Protein AF-A0A355TAP4-F1 (afdb_monomer_lite)

Radius of gyration: 12.3 Å; chains: 1; bounding box: 33×28×28 Å

Foldseek 3Di:
DDPQQFDADPNHFDADPVRDGDHDDPVLVVQVVVCPDDDPPQKDFFDDDPPDDGCSHVNIDGVVVDPDDDDD

Structure (mmCIF, N/CA/C/O backbone):
data_AF-A0A355TAP4-F1
#
_entry.id   AF-A0A355TAP4-F1
#
loop_
_atom_site.group_PDB
_atom_site.id
_atom_site.type_symbol
_atom_site.label_atom_id
_atom_site.label_alt_id
_atom_site.label_comp_id
_atom_site.label_asym_id
_atom_site.label_entity_id
_atom_site.label_seq_id
_atom_site.pdbx_PDB_ins_code
_atom_site.Cartn_x
_atom_site.Cartn_y
_atom_site.Cartn_z
_atom_site.occupancy
_atom_site.B_iso_or_equiv
_atom_site.auth_seq_id
_atom_site.auth_comp_id
_atom_site.auth_asym_id
_atom_site.auth_atom_id
_atom_site.pdbx_PDB_model_num
ATOM 1 N N . LEU A 1 1 ? 9.759 3.098 0.647 1.00 87.50 1 LEU A N 1
ATOM 2 C CA . LEU A 1 1 ? 9.923 2.283 -0.584 1.00 87.50 1 LEU A CA 1
ATOM 3 C C . LEU A 1 1 ? 11.335 1.703 -0.626 1.00 87.50 1 LEU A C 1
ATOM 5 O O . LEU A 1 1 ? 12.226 2.273 -0.009 1.00 87.50 1 LEU A O 1
ATOM 9 N N . GLY A 1 2 ? 11.531 0.573 -1.304 1.00 87.62 2 GLY A N 1
ATOM 10 C CA . GLY A 1 2 ? 12.838 -0.024 -1.584 1.00 87.62 2 GLY A CA 1
ATOM 11 C C . GLY A 1 2 ? 13.399 0.391 -2.953 1.00 87.62 2 GLY A C 1
ATOM 12 O O . GLY A 1 2 ? 12.844 1.279 -3.606 1.00 87.62 2 GLY A O 1
ATOM 13 N N . PRO A 1 3 ? 14.471 -0.271 -3.431 1.00 87.12 3 PRO A N 1
ATOM 14 C CA . PRO A 1 3 ? 15.068 0.015 -4.734 1.00 87.12 3 PRO A CA 1
ATOM 15 C C . PRO A 1 3 ? 14.037 -0.020 -5.870 1.00 87.12 3 PRO A C 1
ATOM 17 O O . PRO A 1 3 ? 13.182 -0.911 -5.914 1.00 87.12 3 PRO A O 1
ATOM 20 N N . LYS A 1 4 ? 14.144 0.936 -6.804 1.00 87.31 4 LYS A N 1
ATOM 21 C CA . LYS A 1 4 ? 13.271 1.064 -7.990 1.00 87.31 4 LYS A CA 1
ATOM 22 C C . LYS A 1 4 ? 11.766 1.144 -7.659 1.00 87.31 4 LYS A C 1
ATOM 24 O O . LYS A 1 4 ? 10.957 0.555 -8.370 1.00 87.31 4 LYS A O 1
ATOM 29 N N . GLY A 1 5 ? 11.399 1.806 -6.560 1.00 89.00 5 GLY A N 1
ATOM 30 C CA . GLY A 1 5 ? 9.993 1.999 -6.182 1.00 89.00 5 GLY A CA 1
ATOM 31 C C . GLY A 1 5 ? 9.302 0.735 -5.661 1.00 89.00 5 GLY A C 1
ATOM 32 O O . GLY A 1 5 ? 8.074 0.673 -5.618 1.00 89.00 5 GLY A O 1
ATOM 33 N N . THR A 1 6 ? 10.063 -0.296 -5.271 1.00 93.06 6 THR A N 1
ATOM 34 C CA . THR A 1 6 ? 9.495 -1.535 -4.711 1.00 93.06 6 THR A CA 1
ATOM 35 C C . THR A 1 6 ? 8.768 -1.242 -3.396 1.00 93.06 6 THR A C 1
ATOM 37 O O . THR A 1 6 ? 9.329 -0.599 -2.504 1.00 93.06 6 THR A O 1
ATOM 40 N N . VAL A 1 7 ? 7.541 -1.736 -3.235 1.00 91.56 7 VAL A N 1
ATOM 41 C CA . VAL A 1 7 ? 6.796 -1.601 -1.975 1.00 91.56 7 VAL A CA 1
ATOM 42 C C . VAL A 1 7 ? 7.341 -2.585 -0.947 1.00 91.56 7 VAL A C 1
ATOM 44 O O . VAL A 1 7 ? 7.443 -3.785 -1.211 1.00 91.56 7 VAL A O 1
ATOM 47 N N . LEU A 1 8 ? 7.687 -2.061 0.230 1.00 94.19 8 LEU A N 1
ATOM 48 C CA . LEU A 1 8 ? 8.142 -2.841 1.375 1.00 94.19 8 LEU A CA 1
ATOM 49 C C . LEU A 1 8 ? 7.141 -2.675 2.519 1.00 94.19 8 LEU A C 1
ATOM 51 O O . LEU A 1 8 ? 6.838 -1.543 2.893 1.00 94.19 8 LEU A O 1
ATOM 55 N N . VAL A 1 9 ? 6.676 -3.783 3.089 1.00 93.62 9 VAL A N 1
ATOM 56 C CA . VAL A 1 9 ? 5.844 -3.812 4.299 1.00 93.62 9 VAL A CA 1
ATOM 57 C C . VAL A 1 9 ? 6.639 -4.523 5.381 1.00 93.62 9 VAL A C 1
ATOM 59 O O . VAL A 1 9 ? 7.054 -5.665 5.197 1.00 93.62 9 VAL A O 1
ATOM 62 N N . ASN A 1 10 ? 6.906 -3.826 6.488 1.00 93.62 10 ASN A N 1
ATOM 63 C CA . ASN A 1 10 ? 7.736 -4.330 7.589 1.00 93.62 10 ASN A CA 1
ATOM 64 C C . ASN A 1 10 ? 9.097 -4.886 7.116 1.00 93.62 10 ASN A C 1
ATOM 66 O O . ASN A 1 10 ? 9.563 -5.909 7.598 1.00 93.62 10 ASN A O 1
ATOM 70 N N . GLY A 1 11 ? 9.714 -4.235 6.124 1.00 93.44 11 GLY A N 1
ATOM 71 C CA . GLY A 1 11 ? 10.996 -4.653 5.540 1.00 93.44 11 GLY A CA 1
ATOM 72 C C . GLY A 1 11 ? 10.907 -5.732 4.452 1.00 93.44 11 GLY A C 1
ATOM 73 O O . GLY A 1 11 ? 11.898 -5.974 3.766 1.00 93.44 11 GLY A O 1
ATOM 74 N N . HIS A 1 12 ? 9.737 -6.330 4.219 1.00 95.31 12 HIS A N 1
ATOM 75 C CA . HIS A 1 12 ? 9.549 -7.387 3.225 1.00 95.31 12 HIS A CA 1
ATOM 76 C C . HIS A 1 12 ? 8.938 -6.854 1.931 1.00 95.31 12 HIS A C 1
ATOM 78 O O . HIS A 1 12 ? 8.002 -6.055 1.954 1.00 95.31 12 HIS A O 1
ATOM 84 N N . ALA A 1 13 ? 9.455 -7.309 0.787 1.00 94.56 13 ALA A N 1
ATOM 85 C CA . ALA A 1 13 ? 8.902 -6.945 -0.511 1.00 94.56 13 ALA A CA 1
ATOM 86 C C . ALA A 1 13 ? 7.501 -7.538 -0.691 1.00 94.56 13 ALA A C 1
ATOM 88 O O . ALA A 1 13 ? 7.309 -8.743 -0.527 1.00 94.56 13 ALA A O 1
ATOM 89 N N . VAL A 1 14 ? 6.546 -6.691 -1.071 1.00 92.31 14 VAL A N 1
ATOM 90 C CA . VAL A 1 14 ? 5.191 -7.134 -1.406 1.00 92.31 14 VAL A CA 1
ATOM 91 C C . VAL A 1 14 ? 5.214 -7.820 -2.766 1.00 92.31 14 VAL A C 1
ATOM 93 O O . VAL A 1 14 ? 5.775 -7.289 -3.730 1.00 92.31 14 VAL A O 1
ATOM 96 N N . ILE A 1 15 ? 4.602 -8.999 -2.832 1.00 91.69 15 ILE A N 1
ATOM 97 C CA . ILE A 1 15 ? 4.449 -9.782 -4.055 1.00 91.69 15 ILE A CA 1
ATOM 98 C C . ILE A 1 15 ? 2.997 -9.677 -4.512 1.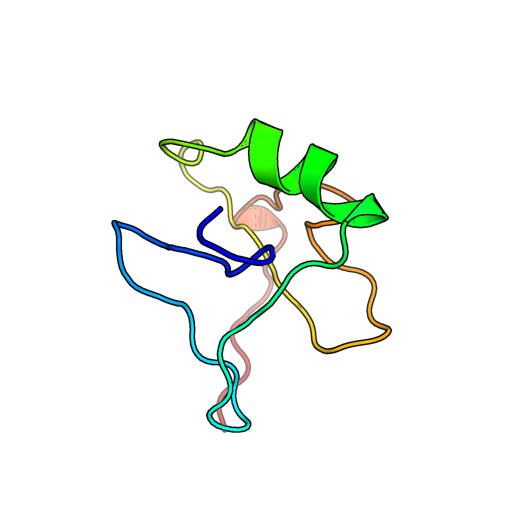00 91.69 15 ILE A C 1
ATOM 100 O O . ILE A 1 15 ? 2.076 -9.858 -3.717 1.00 91.69 15 ILE A O 1
ATOM 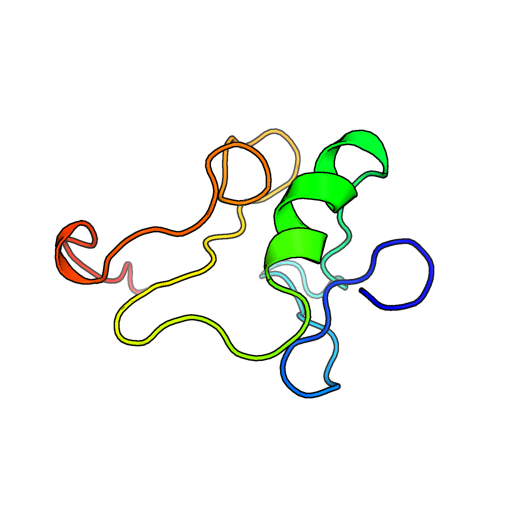104 N N . ASP A 1 16 ? 2.800 -9.346 -5.783 1.00 86.62 16 ASP A N 1
ATOM 105 C CA . ASP A 1 16 ? 1.480 -9.289 -6.396 1.00 86.62 16 ASP A CA 1
ATOM 106 C C . ASP A 1 16 ? 0.936 -10.703 -6.704 1.00 86.62 16 ASP A C 1
ATOM 108 O O . ASP A 1 16 ? 1.682 -11.689 -6.677 1.00 86.62 16 ASP A O 1
ATOM 112 N N . PRO A 1 17 ? -0.357 -10.844 -7.047 1.00 83.19 17 PRO A N 1
ATOM 113 C CA . PRO A 1 17 ? -0.933 -12.145 -7.399 1.00 83.19 17 PRO A CA 1
ATOM 114 C C . PRO A 1 17 ? -0.321 -12.822 -8.638 1.00 83.19 17 PRO A C 1
ATOM 116 O O . PRO A 1 17 ? -0.639 -13.978 -8.905 1.00 83.19 17 PRO A O 1
ATOM 119 N N . SER A 1 18 ? 0.514 -12.123 -9.416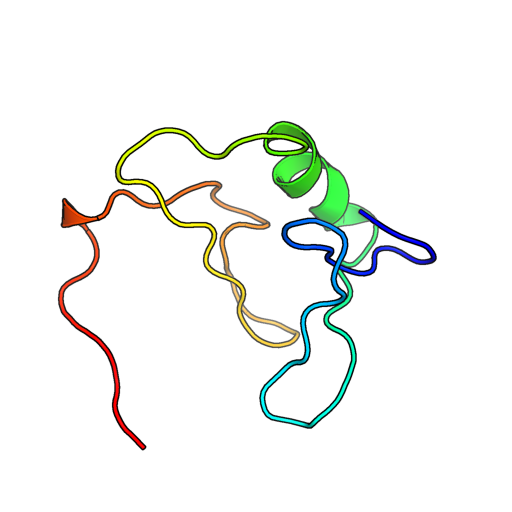 1.00 86.19 18 SER A N 1
ATOM 120 C CA . SER A 1 18 ? 1.258 -12.677 -10.556 1.00 86.19 18 SER A CA 1
ATOM 121 C C . SER A 1 18 ? 2.653 -13.193 -10.175 1.00 86.19 18 SER A C 1
ATOM 123 O O . SER A 1 18 ? 3.380 -13.688 -11.035 1.00 86.19 18 SER A O 1
ATOM 125 N N . GLY A 1 19 ? 3.038 -13.090 -8.897 1.00 90.38 19 GLY A N 1
ATOM 126 C CA . GLY A 1 19 ? 4.344 -13.512 -8.393 1.00 90.38 19 GLY A CA 1
ATOM 127 C C . GLY A 1 19 ? 5.450 -12.470 -8.581 1.00 90.38 19 GLY A C 1
ATOM 128 O O . GLY A 1 19 ? 6.624 -12.779 -8.375 1.00 90.38 19 GLY A O 1
ATOM 129 N N . LYS A 1 20 ? 5.115 -11.234 -8.970 1.00 90.56 20 LYS A N 1
ATOM 130 C CA . LYS A 1 20 ? 6.092 -10.158 -9.185 1.00 90.56 20 LYS A CA 1
ATOM 131 C C . LYS A 1 20 ? 6.154 -9.226 -7.984 1.00 90.56 20 LYS A C 1
ATOM 133 O O . LYS A 1 20 ? 5.175 -9.037 -7.269 1.00 90.56 20 LYS A O 1
ATOM 138 N N . LYS A 1 21 ? 7.317 -8.605 -7.768 1.00 92.75 21 LYS A N 1
ATOM 139 C CA . LYS A 1 21 ? 7.448 -7.531 -6.774 1.00 92.75 21 LYS A CA 1
ATOM 140 C C . LYS A 1 21 ? 6.559 -6.367 -7.181 1.00 92.75 21 LYS A C 1
ATOM 142 O O . LYS A 1 21 ? 6.669 -5.880 -8.305 1.00 92.75 21 LYS A O 1
ATOM 147 N N . TYR A 1 22 ? 5.741 -5.900 -6.251 1.00 90.12 22 TYR A N 1
ATOM 148 C CA . TYR A 1 22 ? 4.916 -4.732 -6.481 1.00 90.12 22 TYR A CA 1
ATOM 149 C C . TYR A 1 22 ? 5.805 -3.481 -6.540 1.00 90.12 22 TYR A C 1
ATOM 151 O O . TYR A 1 22 ? 6.537 -3.177 -5.591 1.00 90.12 22 TYR A O 1
ATOM 159 N N . THR A 1 23 ? 5.752 -2.757 -7.657 1.00 90.50 23 THR A N 1
ATOM 160 C CA . THR A 1 23 ? 6.511 -1.523 -7.878 1.00 90.50 23 THR A CA 1
ATOM 161 C C . THR A 1 23 ? 5.573 -0.355 -8.139 1.00 90.50 23 THR A C 1
ATOM 163 O O . THR A 1 23 ? 4.612 -0.450 -8.901 1.00 90.50 23 THR A O 1
ATOM 166 N N . VAL A 1 24 ? 5.862 0.775 -7.502 1.00 87.81 24 VAL A N 1
ATOM 167 C CA . VAL A 1 24 ? 5.145 2.031 -7.722 1.00 87.81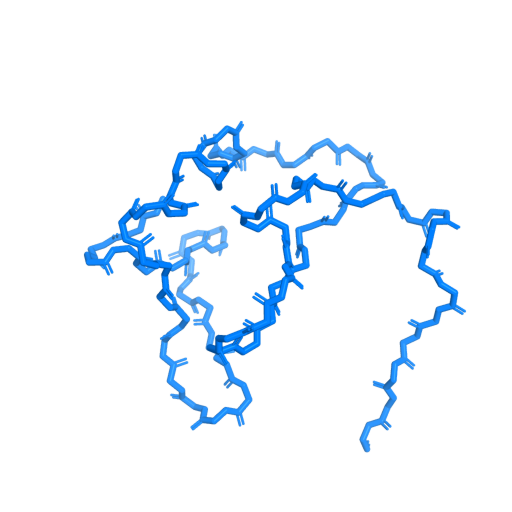 24 VAL A CA 1
ATOM 168 C C . VAL A 1 24 ? 5.895 2.823 -8.786 1.00 87.81 24 VAL A C 1
ATOM 170 O O . VAL A 1 24 ? 7.119 2.914 -8.756 1.00 87.81 24 VAL A O 1
ATOM 173 N N . ILE A 1 25 ? 5.171 3.395 -9.748 1.00 87.25 25 ILE A N 1
ATOM 174 C CA . ILE A 1 25 ? 5.791 4.289 -10.733 1.00 87.25 25 ILE A CA 1
ATOM 175 C C . ILE A 1 25 ? 6.212 5.606 -10.058 1.00 87.25 25 ILE A C 1
ATOM 177 O O . ILE A 1 25 ? 5.465 6.093 -9.206 1.00 87.25 25 ILE A O 1
ATOM 181 N N . PRO A 1 26 ? 7.309 6.262 -10.486 1.00 86.50 26 PRO A N 1
ATOM 182 C CA . PRO A 1 26 ? 7.861 7.440 -9.802 1.00 86.50 26 PRO A CA 1
ATOM 183 C C . PRO A 1 26 ? 6.833 8.539 -9.496 1.00 86.50 26 PRO A C 1
ATOM 185 O O . PRO A 1 26 ? 6.787 9.094 -8.402 1.00 86.50 26 PRO A O 1
ATOM 188 N N . LYS A 1 27 ? 5.918 8.802 -10.438 1.00 85.62 27 LYS A N 1
ATOM 189 C CA . LYS A 1 27 ? 4.884 9.844 -10.310 1.00 85.62 27 LYS A CA 1
ATOM 190 C C . LYS A 1 27 ? 3.847 9.572 -9.204 1.00 85.62 27 LYS A C 1
ATOM 192 O O . LYS A 1 27 ? 3.084 10.467 -8.862 1.00 85.62 27 LYS A O 1
ATOM 197 N N . ARG A 1 28 ? 3.784 8.343 -8.683 1.00 85.62 28 ARG A N 1
ATOM 198 C CA . ARG A 1 28 ? 2.848 7.906 -7.635 1.00 85.62 28 ARG A CA 1
ATOM 199 C C . ARG A 1 28 ? 3.539 7.633 -6.290 1.00 85.62 28 ARG A C 1
ATOM 201 O O . ARG A 1 28 ? 2.863 7.376 -5.300 1.00 85.62 28 ARG A O 1
ATOM 208 N N . GLU A 1 29 ? 4.869 7.720 -6.228 1.00 89.06 29 GLU A N 1
ATOM 209 C CA . GLU A 1 29 ? 5.629 7.445 -5.002 1.00 89.06 29 GLU A CA 1
ATOM 210 C C . GLU A 1 29 ? 5.355 8.466 -3.896 1.00 89.06 29 GLU A C 1
ATOM 212 O O . GLU A 1 29 ? 5.346 8.099 -2.725 1.00 89.06 29 GLU A O 1
ATOM 217 N N . GLY A 1 30 ? 5.088 9.727 -4.256 1.00 89.31 30 GLY A N 1
ATOM 218 C CA . GLY A 1 30 ? 4.864 10.806 -3.290 1.00 89.31 30 GLY A CA 1
ATOM 219 C C . GLY A 1 30 ? 3.769 10.481 -2.274 1.00 89.31 30 GLY A C 1
ATOM 220 O O . GLY A 1 30 ? 3.998 10.616 -1.078 1.00 89.31 30 GLY A O 1
ATOM 221 N N . MET A 1 31 ? 2.623 9.972 -2.739 1.00 89.25 31 MET A N 1
ATOM 222 C CA . MET A 1 31 ? 1.505 9.607 -1.862 1.00 89.25 31 MET A CA 1
ATOM 223 C C . MET A 1 31 ? 1.868 8.441 -0.938 1.00 89.25 31 MET A C 1
ATOM 225 O O . MET A 1 31 ? 1.596 8.482 0.255 1.00 89.25 31 MET A O 1
ATOM 229 N N . ILE A 1 32 ? 2.538 7.417 -1.471 1.00 89.75 32 ILE A N 1
ATOM 230 C CA . ILE A 1 32 ? 2.957 6.251 -0.684 1.00 89.75 32 ILE A CA 1
ATOM 231 C C . ILE A 1 32 ? 3.997 6.641 0.373 1.00 89.75 32 ILE A C 1
ATOM 233 O O . ILE A 1 32 ? 3.975 6.122 1.487 1.00 89.75 32 ILE A O 1
ATOM 237 N N . ASN A 1 33 ? 4.887 7.580 0.051 1.00 90.44 33 ASN A N 1
ATOM 238 C CA . ASN A 1 33 ? 5.925 8.046 0.965 1.00 90.44 33 ASN A CA 1
ATOM 239 C C . ASN A 1 33 ? 5.375 8.837 2.161 1.00 90.44 33 ASN A C 1
ATOM 241 O O . ASN A 1 33 ? 6.032 8.845 3.198 1.00 90.44 33 ASN A O 1
ATOM 245 N N . LEU A 1 34 ? 4.171 9.423 2.077 1.00 90.00 34 LEU A N 1
ATOM 246 C CA . LEU A 1 34 ? 3.498 10.018 3.247 1.00 90.00 34 LEU A CA 1
ATOM 247 C C . LEU A 1 34 ? 3.234 8.990 4.353 1.00 90.00 34 LEU A C 1
ATOM 249 O O . LEU A 1 34 ? 3.102 9.347 5.520 1.00 90.00 34 LEU A O 1
ATOM 253 N N . TYR A 1 35 ? 3.175 7.713 3.980 1.00 89.12 35 TYR A N 1
ATOM 254 C CA . TYR A 1 35 ? 2.907 6.594 4.872 1.00 89.12 35 TYR A CA 1
ATOM 255 C C . TYR A 1 35 ? 4.148 5.723 5.094 1.00 89.12 35 TYR A C 1
ATOM 257 O O . TYR A 1 35 ? 4.042 4.574 5.526 1.00 89.12 35 TYR A O 1
ATOM 265 N N . ALA A 1 36 ? 5.340 6.253 4.799 1.00 87.19 36 ALA A N 1
ATOM 266 C CA . ALA A 1 36 ? 6.592 5.610 5.160 1.00 87.19 36 ALA A CA 1
ATOM 267 C C . ALA A 1 36 ? 6.725 5.586 6.693 1.00 87.19 36 ALA A C 1
ATOM 269 O O . ALA A 1 36 ? 7.011 6.600 7.323 1.00 87.19 36 ALA A O 1
ATOM 270 N N . GLY A 1 37 ? 6.488 4.420 7.293 1.00 88.88 37 GLY A N 1
ATOM 271 C CA . GLY A 1 37 ? 6.470 4.238 8.741 1.00 88.88 37 GLY A CA 1
ATOM 272 C C . GLY A 1 37 ? 5.318 3.335 9.162 1.00 88.88 37 GLY A C 1
ATOM 273 O O . GLY A 1 37 ? 5.123 2.263 8.593 1.00 88.88 37 GLY A O 1
ATOM 274 N N . THR A 1 38 ? 4.567 3.769 10.174 1.00 90.94 38 THR A N 1
ATOM 275 C CA . THR A 1 38 ? 3.395 3.044 10.680 1.00 90.94 38 THR A CA 1
ATOM 276 C C . THR A 1 38 ? 2.124 3.665 10.116 1.00 90.94 38 THR A C 1
ATOM 278 O O . THR A 1 38 ? 1.932 4.876 10.224 1.00 90.94 38 THR A O 1
ATOM 281 N N . LEU A 1 39 ? 1.249 2.842 9.532 1.00 92.25 39 LEU A N 1
ATOM 282 C CA . LEU A 1 39 ? -0.080 3.296 9.128 1.00 92.25 39 LEU A CA 1
ATOM 283 C C . LEU A 1 39 ? -0.908 3.681 10.367 1.00 92.25 39 LEU A C 1
ATOM 285 O O . LEU A 1 39 ? -0.818 2.999 11.392 1.00 92.25 39 LEU A O 1
ATOM 289 N N . PRO A 1 40 ? -1.745 4.729 10.293 1.00 94.19 40 PRO A N 1
ATOM 290 C CA . PRO A 1 40 ? -2.732 5.018 11.326 1.00 94.19 40 PRO A CA 1
ATOM 291 C C . PRO A 1 40 ? -3.610 3.800 11.650 1.00 94.19 40 PRO A C 1
ATOM 293 O O . PRO A 1 40 ? -3.900 2.968 10.783 1.00 94.19 40 PRO A O 1
ATOM 296 N N . LYS A 1 41 ? -4.078 3.704 12.901 1.00 95.38 41 LYS A N 1
ATOM 297 C CA . LYS A 1 41 ? -5.009 2.639 13.307 1.00 95.38 41 LYS A CA 1
ATOM 298 C C . LYS A 1 41 ? -6.255 2.635 12.419 1.00 95.38 41 LYS A C 1
ATOM 300 O O . LYS A 1 41 ? -6.747 3.693 12.046 1.00 95.38 41 LYS A O 1
ATOM 305 N N . ASN A 1 42 ? -6.778 1.438 12.151 1.00 9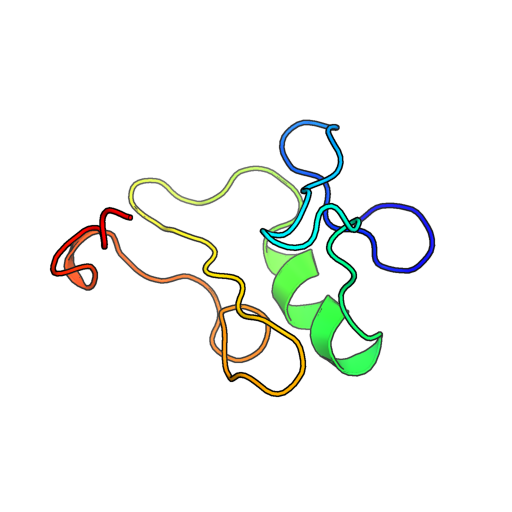5.94 42 ASN A N 1
ATOM 306 C CA . ASN A 1 42 ? -8.005 1.201 11.380 1.00 95.94 42 ASN A CA 1
ATOM 307 C C . ASN A 1 42 ? -7.981 1.764 9.953 1.00 95.94 42 ASN A C 1
ATOM 309 O O . ASN A 1 42 ? -9.035 2.037 9.385 1.00 95.94 42 ASN A O 1
ATOM 313 N N . THR A 1 43 ? -6.794 1.917 9.367 1.00 96.38 43 THR A N 1
ATOM 314 C CA . THR A 1 43 ? -6.644 2.341 7.976 1.00 96.38 43 THR A CA 1
ATOM 315 C C . THR A 1 43 ? -5.879 1.311 7.161 1.00 96.38 43 THR A C 1
ATOM 317 O O . THR A 1 43 ? -5.076 0.539 7.689 1.00 96.38 43 THR A O 1
ATOM 320 N N . TYR A 1 44 ? -6.135 1.314 5.859 1.00 95.69 44 TYR A N 1
ATOM 321 C CA . TYR A 1 44 ? -5.569 0.380 4.905 1.00 95.69 44 TYR A CA 1
ATOM 322 C C . TYR A 1 44 ? -4.960 1.126 3.724 1.00 95.69 44 TYR A C 1
ATOM 324 O O . TYR A 1 44 ? -5.531 2.078 3.191 1.00 95.69 44 TYR A O 1
ATOM 332 N N . LEU A 1 45 ? -3.796 0.644 3.293 1.00 94.06 45 LEU A N 1
ATOM 333 C CA . LEU A 1 45 ? -3.202 0.983 2.010 1.00 94.06 45 LEU A CA 1
ATOM 334 C C . LEU A 1 45 ? -3.656 -0.066 0.988 1.00 94.06 45 LEU A C 1
ATOM 336 O O . LEU A 1 45 ? -3.230 -1.219 1.054 1.00 94.06 45 LEU A O 1
ATOM 340 N N . VAL A 1 46 ? -4.519 0.320 0.052 1.00 93.00 46 VAL A N 1
ATOM 341 C CA . VAL A 1 46 ? -5.028 -0.561 -1.004 1.00 93.00 46 VAL A CA 1
ATOM 342 C C . VAL A 1 46 ? -4.207 -0.346 -2.265 1.00 93.00 46 VAL A C 1
ATOM 344 O O . VAL A 1 46 ? -4.093 0.773 -2.758 1.00 93.00 46 VAL A O 1
ATOM 347 N N . LEU A 1 47 ? -3.630 -1.420 -2.795 1.00 90.50 47 LEU A N 1
ATOM 348 C CA . LEU A 1 47 ? -2.784 -1.395 -3.985 1.00 90.50 47 LEU A CA 1
ATOM 349 C C . LEU A 1 47 ? -3.425 -2.245 -5.079 1.00 90.50 47 LEU A C 1
ATOM 351 O O . LEU A 1 47 ? -3.705 -3.424 -4.866 1.00 90.50 47 LEU A O 1
ATOM 355 N N . GLY A 1 48 ? -3.673 -1.641 -6.239 1.00 88.25 48 GLY A N 1
ATOM 356 C CA . GLY A 1 48 ? -4.248 -2.330 -7.389 1.00 88.25 48 GLY A CA 1
ATOM 357 C C . GLY A 1 48 ? -3.194 -2.645 -8.449 1.00 88.25 48 GLY A C 1
ATOM 358 O O . GLY A 1 48 ? -2.046 -2.220 -8.357 1.00 88.25 48 GLY A O 1
ATOM 359 N N . ASN A 1 49 ? -3.552 -3.424 -9.466 1.00 83.44 49 ASN A N 1
ATOM 360 C CA . ASN A 1 49 ? -2.628 -3.743 -10.558 1.00 83.44 49 ASN A CA 1
ATOM 361 C C . ASN A 1 49 ? -2.325 -2.514 -11.440 1.00 83.44 49 ASN A C 1
ATOM 363 O O . ASN A 1 49 ? -2.957 -1.463 -11.346 1.00 83.44 49 ASN A O 1
ATOM 367 N N . ALA A 1 50 ? -1.359 -2.644 -12.352 1.00 77.12 50 ALA A N 1
ATOM 368 C CA . ALA A 1 50 ? -1.024 -1.572 -13.286 1.00 77.12 50 ALA A CA 1
ATOM 369 C C . ALA A 1 50 ? -2.272 -1.031 -14.020 1.00 77.12 50 ALA A C 1
ATOM 371 O O . ALA A 1 50 ? -3.075 -1.791 -14.555 1.00 77.12 50 ALA A O 1
ATOM 372 N N . GLY A 1 51 ? -2.418 0.296 -14.046 1.00 80.12 51 GLY A N 1
ATOM 373 C CA . GLY A 1 51 ? -3.545 0.980 -14.691 1.00 80.12 51 GLY A CA 1
ATOM 374 C C . GLY A 1 51 ? -4.743 1.269 -13.780 1.00 80.12 51 GLY A C 1
ATOM 375 O O . GLY A 1 51 ? -5.591 2.069 -14.167 1.00 80.12 51 GLY A O 1
ATOM 376 N N . THR A 1 52 ? -4.798 0.727 -12.559 1.00 86.94 52 THR A N 1
ATOM 377 C CA . THR A 1 52 ? -5.897 1.021 -11.628 1.00 86.94 52 THR A CA 1
ATOM 378 C C . THR A 1 52 ? -5.694 2.333 -10.865 1.00 86.94 52 THR A C 1
ATOM 380 O O . THR A 1 52 ? -4.589 2.897 -10.790 1.00 86.94 52 THR A O 1
ATOM 383 N N . ILE A 1 53 ? -6.799 2.824 -10.303 1.00 90.50 53 ILE A N 1
ATOM 384 C CA . ILE A 1 53 ? -6.818 3.847 -9.258 1.00 90.50 53 ILE A CA 1
ATOM 385 C C . ILE A 1 53 ? -6.781 3.116 -7.915 1.00 90.50 53 ILE A C 1
ATOM 387 O O . ILE A 1 53 ? -7.556 2.190 -7.699 1.00 90.50 53 ILE A O 1
ATOM 391 N N . ASP A 1 54 ? -5.856 3.508 -7.049 1.00 92.00 54 ASP A N 1
ATOM 392 C CA . ASP A 1 54 ? -5.604 2.879 -5.755 1.00 92.00 54 ASP A CA 1
ATOM 393 C C . ASP A 1 54 ? -5.026 3.913 -4.764 1.00 92.00 54 ASP A C 1
ATOM 395 O O . ASP A 1 54 ? -4.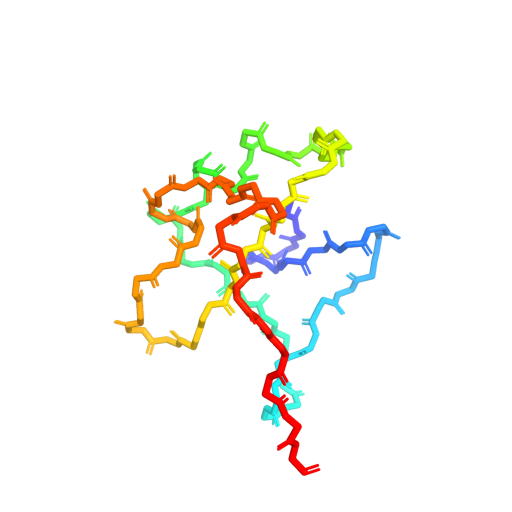960 5.113 -5.073 1.00 92.00 54 ASP A O 1
ATOM 399 N N . SER A 1 55 ? -4.581 3.469 -3.585 1.00 93.25 55 SER A N 1
ATOM 400 C CA . SER A 1 55 ? -4.070 4.346 -2.527 1.00 93.25 55 SER A CA 1
ATOM 401 C C . SER A 1 55 ? -2.856 5.177 -2.931 1.00 93.25 55 SER A C 1
ATOM 403 O O . SER A 1 55 ? -2.581 6.202 -2.311 1.00 93.25 55 SER A O 1
ATOM 405 N N . SER A 1 56 ? -2.154 4.813 -4.007 1.00 90.38 56 SER A N 1
ATOM 406 C CA . SER A 1 56 ? -1.087 5.652 -4.558 1.00 90.38 56 SER A CA 1
ATOM 407 C C . SER A 1 56 ? -1.608 6.946 -5.209 1.00 90.38 56 SER A C 1
ATOM 409 O O . SER A 1 56 ? -0.818 7.833 -5.537 1.00 90.38 56 SER A O 1
ATOM 411 N N . ARG A 1 57 ? -2.932 7.079 -5.394 1.00 90.38 57 ARG A N 1
ATOM 412 C CA . ARG A 1 57 ? -3.603 8.291 -5.892 1.00 90.38 57 ARG A CA 1
ATOM 413 C C . ARG A 1 57 ? -4.525 8.946 -4.865 1.00 90.38 57 ARG A C 1
ATOM 415 O O . ARG A 1 57 ? -4.531 10.170 -4.812 1.00 90.38 57 ARG A O 1
ATOM 422 N N . PHE A 1 58 ? -5.298 8.170 -4.099 1.00 92.25 58 PHE A N 1
ATOM 423 C CA . PHE A 1 58 ? -6.298 8.712 -3.160 1.00 92.25 58 PHE A CA 1
ATOM 424 C C . PHE A 1 58 ? -5.914 8.609 -1.675 1.00 92.25 58 PHE A C 1
ATOM 426 O O . PHE A 1 58 ? -6.635 9.136 -0.837 1.00 92.25 58 PHE A O 1
ATOM 433 N N . GLY A 1 59 ? -4.789 7.974 -1.335 1.00 93.56 59 GLY A N 1
ATOM 434 C CA . GLY A 1 59 ? -4.359 7.806 0.055 1.00 93.56 59 GLY A CA 1
ATOM 435 C C . GLY A 1 59 ? -4.980 6.592 0.752 1.00 93.56 59 GLY A C 1
ATOM 436 O O . GLY A 1 59 ? -5.330 5.600 0.112 1.00 93.56 59 GLY A O 1
ATOM 437 N N . LEU A 1 60 ? -5.046 6.630 2.080 1.00 95.19 60 LEU A N 1
ATOM 438 C CA . LEU A 1 60 ? -5.535 5.515 2.899 1.00 95.19 60 LEU A CA 1
ATOM 439 C C . LEU A 1 60 ? -7.062 5.424 2.908 1.00 95.19 60 LEU A C 1
ATOM 441 O O . LEU A 1 60 ? -7.745 6.432 2.761 1.00 95.19 60 LEU A O 1
ATOM 445 N N . ILE A 1 61 ? -7.566 4.214 3.142 1.00 96.19 61 ILE A N 1
ATOM 446 C CA . ILE A 1 61 ? -8.994 3.921 3.303 1.00 96.19 61 ILE A CA 1
ATOM 447 C C . ILE A 1 61 ? -9.258 3.487 4.749 1.00 96.19 61 ILE A C 1
ATOM 449 O O . ILE A 1 61 ? -8.473 2.719 5.309 1.00 96.19 61 ILE A O 1
ATOM 453 N N . SER A 1 62 ? -10.345 3.953 5.360 1.00 96.69 62 SER A N 1
ATOM 454 C CA . SER A 1 62 ? -10.818 3.475 6.662 1.00 96.69 62 SER A CA 1
ATOM 455 C C . SER A 1 62 ? -11.348 2.041 6.572 1.00 96.69 62 SER A C 1
ATOM 457 O O . SER A 1 62 ? -11.944 1.638 5.576 1.00 96.69 62 SER A O 1
ATOM 459 N N . CYS A 1 63 ? -11.194 1.264 7.646 1.00 95.94 63 CYS A N 1
ATOM 460 C CA . CYS A 1 63 ? -11.811 -0.061 7.775 1.00 95.94 63 CYS A CA 1
ATOM 461 C C . CYS A 1 63 ? -13.332 -0.030 7.530 1.00 95.94 63 CYS A C 1
ATOM 463 O O . CYS A 1 63 ? -13.889 -0.963 6.963 1.00 95.94 63 CYS A O 1
ATOM 465 N N . GLU A 1 64 ? -13.993 1.062 7.919 1.00 97.06 64 GLU A N 1
ATOM 466 C CA . GLU A 1 64 ? -15.444 1.257 7.787 1.00 97.06 64 GLU A CA 1
ATOM 467 C C . GLU A 1 64 ? -15.905 1.369 6.326 1.00 97.06 64 GLU A C 1
ATOM 469 O O . GLU A 1 64 ? -17.057 1.077 6.014 1.00 97.06 64 GLU A O 1
ATOM 474 N N . GLU A 1 65 ? -15.006 1.755 5.418 1.00 96.00 65 GLU A N 1
ATOM 475 C CA . GLU A 1 65 ? -15.285 1.856 3.982 1.00 96.00 65 GLU A CA 1
ATOM 476 C C . GLU A 1 65 ? -15.120 0.499 3.265 1.00 96.00 65 GLU A C 1
ATOM 478 O O . GLU A 1 65 ? -15.482 0.356 2.094 1.00 96.00 65 GLU A O 1
ATOM 483 N N . ILE A 1 66 ? -14.582 -0.520 3.947 1.00 95.75 66 ILE A N 1
ATOM 484 C CA . ILE A 1 66 ? -14.359 -1.858 3.392 1.00 95.75 66 ILE A CA 1
ATOM 485 C C . ILE A 1 66 ? -15.560 -2.752 3.715 1.00 95.75 66 ILE A C 1
ATOM 487 O O . ILE A 1 66 ? -15.711 -3.256 4.824 1.00 95.75 66 ILE A O 1
ATOM 491 N N . ILE A 1 67 ? -16.393 -3.023 2.708 1.00 96.62 67 ILE A N 1
ATOM 492 C CA . ILE A 1 67 ? -17.618 -3.832 2.865 1.00 96.62 67 ILE A CA 1
ATOM 493 C C . ILE A 1 67 ? -17.377 -5.351 2.899 1.00 96.62 67 ILE A C 1
ATOM 495 O O . ILE A 1 67 ? -18.296 -6.119 3.181 1.00 96.62 67 ILE A O 1
ATOM 499 N N . GLY A 1 68 ? -16.165 -5.815 2.580 1.00 95.31 68 GLY A N 1
ATOM 500 C CA . GLY A 1 68 ? -15.843 -7.239 2.598 1.00 95.31 68 GLY A CA 1
ATOM 501 C C . GLY A 1 68 ? -14.518 -7.604 1.936 1.00 95.31 68 GLY A C 1
ATOM 502 O O . GLY A 1 68 ? -13.827 -6.771 1.353 1.00 95.31 68 GLY A O 1
ATOM 503 N N . ILE A 1 69 ? -14.180 -8.892 2.024 1.00 93.25 69 ILE A N 1
ATOM 504 C CA . ILE A 1 69 ? -12.982 -9.490 1.429 1.00 93.25 69 ILE A CA 1
ATOM 505 C C . ILE A 1 69 ? -13.424 -10.456 0.333 1.00 93.25 69 ILE A C 1
ATOM 507 O O . ILE A 1 69 ? -14.174 -11.399 0.594 1.00 93.25 69 ILE A O 1
ATOM 511 N N . VAL A 1 70 ? -12.928 -10.250 -0.887 1.00 91.56 70 VAL A N 1
ATOM 512 C CA . VAL A 1 70 ? -13.139 -11.188 -1.995 1.00 91.56 70 VAL A CA 1
ATOM 513 C C . VAL A 1 70 ? -12.303 -12.444 -1.747 1.00 91.56 70 VAL A C 1
ATOM 515 O O . VAL A 1 70 ? -11.082 -12.361 -1.616 1.00 91.56 70 VAL A O 1
ATOM 518 N N . LYS A 1 71 ? -12.953 -13.610 -1.695 1.00 88.75 71 LYS A N 1
ATOM 519 C CA . LYS A 1 71 ? -12.281 -14.914 -1.616 1.00 88.75 71 LYS A CA 1
ATOM 520 C C . LYS A 1 71 ? -12.159 -15.513 -3.019 1.00 88.75 71 LYS A C 1
ATOM 522 O O . LYS A 1 71 ? -13.116 -15.449 -3.787 1.00 88.75 71 LYS A O 1
ATOM 527 N N . ARG A 1 72 ? -10.976 -16.043 -3.342 1.00 69.50 72 ARG A N 1
ATOM 528 C CA . ARG A 1 72 ? -10.745 -16.898 -4.516 1.00 69.50 72 ARG A CA 1
ATOM 529 C C . ARG A 1 72 ? -10.946 -18.357 -4.147 1.00 69.50 72 ARG A C 1
ATOM 531 O O . ARG A 1 72 ? -10.652 -18.688 -2.977 1.00 69.50 72 ARG A O 1
#

Secondary structure (DSSP, 8-state):
--GGGB-EETTEEPB-TTSSBPB--HHHHHHHHTTSSPPPTTEE---PPTT---HHHH--EEGGG-------

Sequence (72 aa):
LGPKGTVLVNGHAVIDPSGKKYTVIPKREGMINLYAGTLPKNTYLVLGNAGTIDSSRFGLISCEEIIGIVKR

pLDDT: mean 90.59, std 4.7, range [69.5, 97.06]